Protein AF-A0A5E4QTE6-F1 (afdb_monomer)

Secondary structure (DSSP, 8-state):
-HHHHHHHHHPPTTS--HHHHHHTTSS---EEEE-SSEEEEE-SS-SSSS-EEEEESS------

Sequence (64 aa):
MADEVELANKAEAGGDTIFGKIMRKEIPAKFVYEDDQCVAFHDVNPQAPTLILVIPQKPIEQLG

Nearest PDB structures (foldseek):
  3qgz-assembly1_A  TM=9.519E-01  e=2.079E-05  Oryctolagus cuniculus
  5waa-assembly1_B  TM=9.857E-01  e=6.663E-05  Homo sapiens
  3o1c-assembly1_A-2  TM=9.171E-01  e=7.109E-05  Oryctolagus cuniculus
  5uvm-assembly1_A  TM=9.041E-01  e=2.339E-03  Acetivibrio thermocellus DSM 1313
  4egu-assembly1_B  TM=8.480E-01  e=2.055E-03  Clostridioides d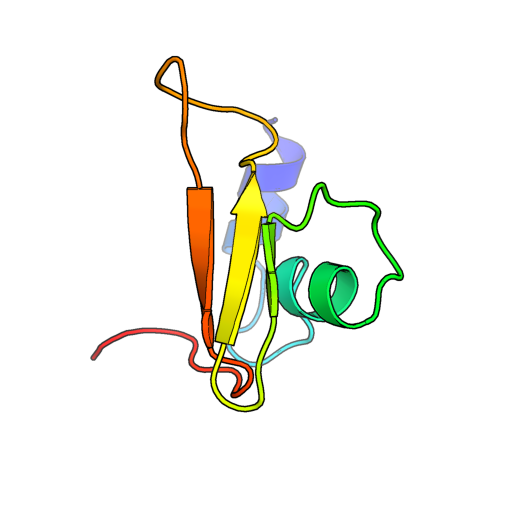ifficile 630

Organism: NCBI:txid189913

pLDDT: mean 89.02, std 11.03, range [57.94, 98.19]

Radius of gyration: 12.92 Å; Cα contacts (8 Å, |Δi|>4): 57; chains: 1; bounding box: 32×25×29 Å

InterPro domains:
  IPR001310 Histidine triad (HIT) protein [PR00332] (18-34)
  IPR001310 Histidine triad (HIT) protein [PR00332] (39-57)
  IPR001310 Histidine triad (HIT) protein [PTHR23089] (1-63)
  IPR011146 HIT-like domain [PF01230] (24-63)
  IPR011146 HIT-like domain [PS51084] (18-64)
  IPR036265 HIT-like superfamily [G3DSA:3.30.428.10] (1-64)
  IPR036265 HIT-like superfamily [SSF54197] (14-63)

Foldseek 3Di:
DVVVVVVVVPDDPPDCDPVNCVVVVVDDFAWDDDDQFWTKTFDPDDPDPTDIDIDTPDDDRDDD

Solvent-accessible surface area (backbone atoms only — not comparable to full-atom values): 4248 Å² total; per-residue (Å²): 108,74,67,58,53,53,50,60,75,68,55,67,90,89,61,93,42,74,67,57,36,39,75,70,62,78,38,92,72,57,69,80,48,76,63,90,63,31,39,28,28,51,49,93,80,53,93,48,102,76,39,72,49,74,46,59,66,62,93,71,94,69,86,128

Mean predicted aligned error: 5.77 Å

Structure (mmCIF, N/CA/C/O backbone):
data_AF-A0A5E4QTE6-F1
#
_entry.id   AF-A0A5E4QTE6-F1
#
loop_
_atom_site.group_PDB
_atom_site.id
_atom_site.type_symbol
_atom_site.label_atom_id
_atom_site.label_alt_id
_atom_site.label_comp_id
_atom_site.label_a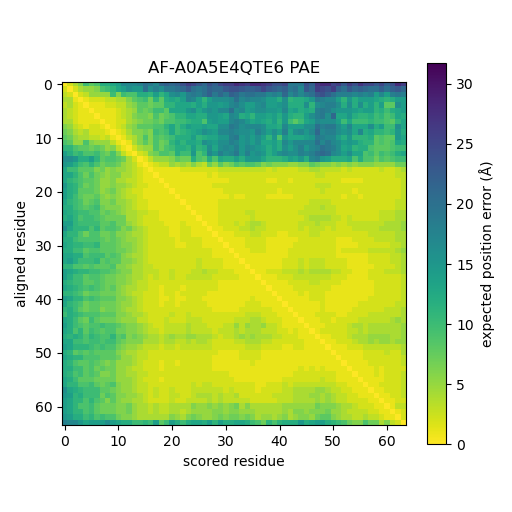sym_id
_atom_site.label_entity_id
_atom_site.label_seq_id
_atom_site.pdbx_PDB_ins_code
_atom_site.Cartn_x
_atom_site.Cartn_y
_atom_site.Cartn_z
_atom_site.occupancy
_atom_site.B_iso_or_equiv
_atom_site.auth_seq_id
_atom_site.auth_comp_id
_atom_site.auth_asym_id
_atom_site.auth_atom_id
_atom_site.pdbx_PDB_model_num
ATOM 1 N N . MET A 1 1 ? 19.832 6.658 4.863 1.00 57.94 1 MET A N 1
ATOM 2 C CA . MET A 1 1 ? 19.371 7.836 4.096 1.00 57.94 1 MET A CA 1
ATOM 3 C C . MET A 1 1 ? 20.115 8.020 2.774 1.00 57.94 1 MET A C 1
ATOM 5 O O . MET A 1 1 ? 19.467 7.831 1.760 1.00 57.94 1 MET A O 1
ATOM 9 N N . ALA A 1 2 ? 21.419 8.3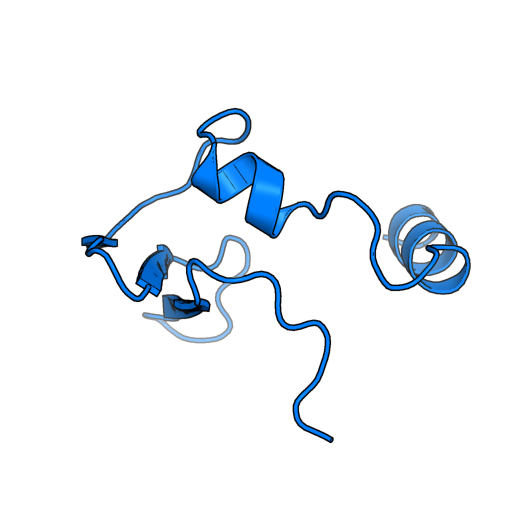38 2.720 1.00 60.75 2 ALA A N 1
ATOM 10 C CA . ALA A 1 2 ? 22.117 8.481 1.424 1.00 60.75 2 ALA A CA 1
ATOM 11 C C . ALA A 1 2 ? 22.163 7.163 0.615 1.00 60.75 2 ALA A C 1
ATOM 13 O O . ALA A 1 2 ? 21.861 7.157 -0.575 1.00 60.75 2 ALA A O 1
ATOM 14 N N . ASP A 1 3 ? 22.426 6.043 1.292 1.00 72.50 3 ASP A N 1
ATOM 15 C CA . ASP A 1 3 ? 22.544 4.729 0.645 1.00 72.50 3 ASP A CA 1
ATOM 16 C C . ASP A 1 3 ? 21.211 4.202 0.087 1.00 72.50 3 ASP A C 1
ATOM 18 O O . ASP A 1 3 ? 21.168 3.608 -0.985 1.00 72.50 3 ASP A O 1
ATOM 22 N N . GLU A 1 4 ? 20.096 4.453 0.775 1.00 70.69 4 GLU A N 1
ATOM 23 C CA . GLU A 1 4 ? 18.763 4.000 0.344 1.00 70.69 4 GLU A CA 1
ATOM 24 C C . GLU A 1 4 ? 18.282 4.755 -0.901 1.00 70.69 4 GLU A C 1
ATOM 26 O O . GLU A 1 4 ? 17.651 4.166 -1.776 1.00 70.69 4 GLU A O 1
ATOM 31 N N . VAL A 1 5 ? 18.622 6.045 -1.008 1.00 70.50 5 VAL A N 1
ATOM 32 C CA . VAL A 1 5 ? 18.312 6.867 -2.187 1.00 70.50 5 VAL A CA 1
ATOM 33 C C . VAL A 1 5 ? 19.127 6.404 -3.394 1.00 70.50 5 VAL A C 1
ATOM 35 O O . VAL A 1 5 ? 18.592 6.304 -4.496 1.00 70.50 5 VAL A O 1
ATOM 38 N N . GLU A 1 6 ? 20.404 6.064 -3.209 1.00 79.19 6 GLU A N 1
ATOM 39 C CA . GLU A 1 6 ? 21.200 5.477 -4.290 1.00 79.19 6 GLU A CA 1
ATOM 40 C C . GLU A 1 6 ? 20.682 4.109 -4.738 1.00 79.19 6 GLU A C 1
ATOM 42 O O . GLU A 1 6 ? 20.663 3.831 -5.938 1.00 79.19 6 GLU A O 1
ATOM 47 N N . LEU A 1 7 ? 20.263 3.260 -3.796 1.00 74.31 7 LEU A N 1
ATOM 48 C CA . LEU A 1 7 ? 19.672 1.957 -4.103 1.00 74.31 7 LEU A CA 1
ATOM 49 C C . LEU A 1 7 ? 18.363 2.114 -4.880 1.00 74.31 7 LEU A C 1
ATOM 51 O O . LEU A 1 7 ? 18.159 1.404 -5.861 1.00 74.31 7 LEU A O 1
ATOM 55 N N . ALA A 1 8 ? 17.521 3.080 -4.502 1.00 69.25 8 ALA A N 1
ATOM 56 C CA . ALA A 1 8 ? 16.299 3.396 -5.234 1.00 69.25 8 ALA A CA 1
ATOM 57 C C . ALA A 1 8 ? 16.593 3.860 -6.672 1.00 69.25 8 ALA A C 1
ATOM 59 O O . ALA A 1 8 ? 15.944 3.399 -7.604 1.00 69.25 8 ALA A O 1
ATOM 60 N N . ASN A 1 9 ? 17.613 4.700 -6.874 1.00 75.56 9 ASN A N 1
ATOM 61 C CA . ASN A 1 9 ? 17.998 5.181 -8.208 1.00 75.56 9 ASN A CA 1
ATOM 62 C C . ASN A 1 9 ? 18.576 4.086 -9.124 1.00 75.56 9 ASN A C 1
ATOM 64 O O . ASN A 1 9 ? 18.587 4.256 -10.341 1.00 75.56 9 ASN A O 1
ATOM 68 N N . LYS A 1 10 ? 19.089 2.988 -8.557 1.00 78.31 10 LYS A N 1
ATOM 69 C CA . LYS A 1 10 ? 19.644 1.841 -9.298 1.00 78.31 10 LYS A CA 1
ATOM 70 C C . LYS A 1 10 ? 18.648 0.687 -9.446 1.00 78.31 10 LYS A C 1
ATOM 72 O O . LYS A 1 10 ? 18.980 -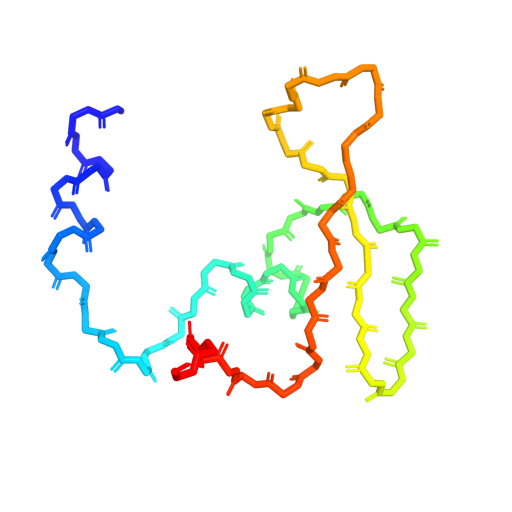0.303 -10.092 1.00 78.31 10 LYS A O 1
ATOM 77 N N . ALA A 1 11 ? 17.476 0.776 -8.819 1.00 70.25 11 ALA A N 1
ATOM 78 C CA . ALA A 1 11 ? 16.488 -0.290 -8.847 1.00 70.25 11 ALA A CA 1
ATOM 79 C C . ALA A 1 11 ? 15.867 -0.417 -10.245 1.00 70.25 11 ALA A C 1
ATOM 81 O O . ALA A 1 11 ? 15.476 0.576 -10.859 1.00 70.25 11 ALA A O 1
ATOM 82 N N . GLU A 1 12 ? 15.753 -1.648 -10.738 1.00 71.31 12 GLU A N 1
ATOM 83 C CA . GLU A 1 12 ? 15.006 -1.924 -11.962 1.00 71.31 12 GLU A CA 1
ATOM 84 C C . GLU A 1 12 ? 13.498 -1.908 -11.684 1.00 71.31 12 GLU A C 1
ATOM 86 O O . GLU A 1 12 ? 13.014 -2.485 -10.703 1.00 71.31 12 GLU A O 1
ATOM 91 N N . ALA A 1 13 ? 12.752 -1.251 -12.571 1.00 68.00 13 ALA A N 1
ATOM 92 C CA . ALA A 1 13 ? 11.298 -1.282 -12.567 1.00 68.00 13 ALA A CA 1
ATOM 93 C C . ALA A 1 13 ? 10.807 -2.714 -12.878 1.00 68.00 13 ALA A C 1
ATOM 95 O O . ALA A 1 13 ? 11.336 -3.371 -13.775 1.00 68.00 13 ALA A O 1
ATOM 96 N N . GLY A 1 14 ? 9.843 -3.214 -12.098 1.00 67.56 14 GLY A N 1
ATOM 97 C CA . GLY A 1 14 ? 9.252 -4.553 -12.271 1.00 67.56 14 GLY A CA 1
ATOM 98 C C . GLY A 1 14 ? 9.832 -5.674 -11.411 1.00 67.56 14 GLY A C 1
ATOM 99 O O . GLY A 1 14 ? 9.388 -6.818 -11.518 1.00 67.56 14 GLY A O 1
ATOM 100 N N . GLY A 1 15 ? 10.786 -5.364 -10.528 1.00 73.94 15 GLY A N 1
ATOM 101 C CA . GLY A 1 15 ? 11.306 -6.295 -9.523 1.00 73.94 15 GLY A CA 1
ATOM 102 C C . GLY A 1 15 ? 10.418 -6.450 -8.277 1.00 73.94 15 GLY A C 1
ATOM 103 O O . GLY A 1 15 ? 9.439 -5.732 -8.078 1.00 73.94 15 GLY A O 1
ATOM 104 N N . ASP A 1 16 ? 10.788 -7.390 -7.400 1.00 86.44 16 ASP A N 1
ATOM 105 C CA . ASP A 1 16 ? 10.157 -7.544 -6.083 1.00 86.44 16 ASP A CA 1
ATOM 106 C C . ASP A 1 16 ? 10.393 -6.295 -5.219 1.00 86.44 16 ASP A C 1
ATOM 108 O O . ASP A 1 16 ? 11.532 -5.875 -5.009 1.00 86.44 16 ASP A O 1
ATOM 112 N N . THR A 1 17 ? 9.315 -5.697 -4.712 1.00 91.81 17 THR A N 1
ATOM 113 C CA . THR A 1 17 ? 9.367 -4.421 -3.987 1.00 91.81 17 THR A CA 1
ATOM 114 C C . THR A 1 17 ? 9.180 -4.613 -2.487 1.00 91.81 17 THR A C 1
ATOM 116 O O . THR A 1 17 ? 8.658 -5.627 -2.017 1.00 91.81 17 THR A O 1
ATOM 119 N N . ILE A 1 18 ? 9.537 -3.589 -1.707 1.00 92.31 18 ILE A N 1
ATOM 120 C CA . ILE A 1 18 ? 9.233 -3.562 -0.271 1.00 92.31 18 ILE A CA 1
ATOM 121 C C . ILE A 1 18 ? 7.728 -3.712 -0.000 1.00 92.31 18 ILE A C 1
ATOM 123 O O . ILE A 1 18 ? 7.341 -4.386 0.951 1.00 92.31 18 ILE A O 1
ATOM 127 N N . PHE A 1 19 ? 6.873 -3.169 -0.873 1.00 94.12 19 PHE A N 1
ATOM 128 C CA . PHE A 1 19 ? 5.425 -3.345 -0.785 1.00 94.12 19 PHE A CA 1
ATOM 129 C C . PHE A 1 19 ? 5.011 -4.800 -1.021 1.00 94.12 19 PHE A C 1
ATOM 131 O O . PHE A 1 19 ? 4.219 -5.331 -0.246 1.00 94.12 19 PHE A O 1
ATOM 138 N N . GLY A 1 20 ? 5.618 -5.484 -1.997 1.00 93.81 20 GLY A N 1
ATOM 139 C CA . GLY A 1 20 ? 5.418 -6.922 -2.203 1.00 93.81 20 GLY A CA 1
ATOM 140 C C . GLY A 1 20 ? 5.804 -7.749 -0.972 1.00 93.81 20 GLY A C 1
ATOM 141 O O . GLY A 1 20 ? 5.048 -8.621 -0.542 1.00 93.81 20 GLY A O 1
ATOM 142 N N . LYS A 1 21 ? 6.935 -7.424 -0.336 1.00 94.12 21 LYS A N 1
ATOM 143 C CA . LYS A 1 21 ? 7.381 -8.065 0.914 1.00 94.12 21 LYS A CA 1
ATOM 144 C C . LYS A 1 21 ? 6.429 -7.821 2.086 1.00 94.12 21 LYS A C 1
ATOM 146 O O . LYS A 1 21 ? 6.158 -8.744 2.853 1.00 94.12 21 LYS A O 1
ATOM 151 N N . ILE A 1 22 ? 5.896 -6.604 2.215 1.00 94.94 22 ILE A N 1
ATOM 152 C CA . ILE A 1 22 ? 4.876 -6.257 3.218 1.00 94.94 22 ILE A CA 1
ATOM 153 C C . ILE A 1 22 ? 3.603 -7.081 2.991 1.00 94.94 22 ILE A C 1
ATOM 155 O O . ILE A 1 22 ? 3.080 -7.674 3.933 1.00 94.94 22 ILE A O 1
ATOM 159 N N . MET A 1 23 ? 3.130 -7.186 1.746 1.00 92.56 23 MET A N 1
ATOM 160 C CA . MET A 1 23 ? 1.943 -7.977 1.395 1.00 92.56 23 MET A CA 1
ATOM 161 C C . MET A 1 23 ? 2.127 -9.466 1.708 1.00 92.56 23 MET A C 1
ATOM 163 O O . MET A 1 23 ? 1.227 -10.090 2.265 1.00 92.56 23 MET A O 1
ATOM 167 N N . ARG A 1 24 ? 3.322 -10.018 1.454 1.00 93.94 24 ARG A N 1
ATOM 168 C CA . ARG A 1 24 ? 3.695 -11.397 1.823 1.00 93.94 24 ARG A CA 1
ATOM 169 C C . ARG A 1 24 ? 4.001 -11.586 3.312 1.00 93.94 24 ARG A C 1
ATOM 171 O O . ARG A 1 24 ? 4.380 -12.681 3.719 1.00 93.94 24 ARG A O 1
ATOM 178 N N . LYS A 1 25 ? 3.832 -10.539 4.126 1.00 93.50 25 LYS A N 1
ATOM 179 C CA . LYS A 1 25 ? 4.097 -10.517 5.573 1.00 93.50 25 LYS A CA 1
ATOM 180 C C . LYS A 1 25 ? 5.547 -10.893 5.939 1.00 93.50 25 LYS A C 1
ATOM 182 O O . LYS A 1 25 ? 5.814 -11.288 7.069 1.00 93.50 25 LYS A O 1
ATOM 187 N N . GLU A 1 26 ? 6.491 -10.734 5.006 1.00 96.12 26 GLU A N 1
ATOM 188 C CA . GLU A 1 26 ? 7.935 -10.865 5.266 1.00 96.12 26 GLU A CA 1
ATOM 189 C C . GLU A 1 26 ? 8.453 -9.680 6.091 1.00 96.12 26 GLU A C 1
ATOM 191 O O . GLU A 1 26 ? 9.375 -9.821 6.892 1.00 96.12 26 GLU A O 1
ATOM 1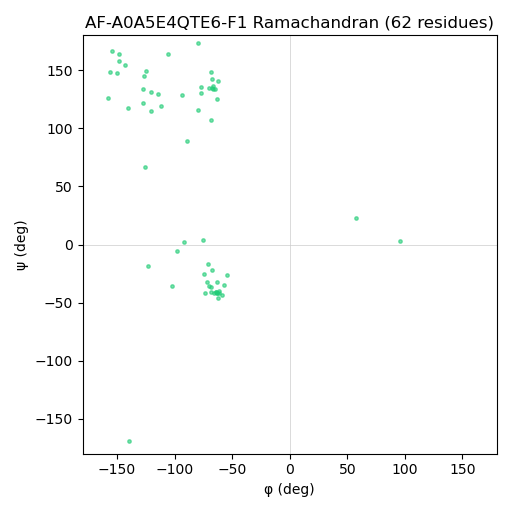96 N N . ILE A 1 27 ? 7.849 -8.505 5.882 1.00 94.31 27 ILE A N 1
ATOM 197 C CA . ILE A 1 27 ? 8.136 -7.271 6.613 1.00 94.31 27 ILE A CA 1
ATOM 198 C C . ILE A 1 27 ? 6.886 -6.894 7.416 1.00 94.31 27 ILE A C 1
ATOM 200 O O . ILE A 1 27 ? 5.790 -6.854 6.847 1.00 94.31 27 ILE A O 1
ATOM 204 N N . PRO A 1 28 ? 7.013 -6.610 8.724 1.00 94.75 28 PRO A N 1
ATOM 205 C CA . PRO A 1 28 ? 5.872 -6.232 9.544 1.00 94.75 28 PRO A CA 1
ATOM 206 C C . PRO A 1 28 ? 5.319 -4.864 9.125 1.00 94.75 28 PRO A C 1
ATOM 208 O O . PRO A 1 28 ? 6.063 -3.899 8.967 1.00 94.75 28 PRO A O 1
ATOM 211 N N . ALA A 1 29 ? 3.995 -4.770 9.015 1.00 96.75 29 ALA A N 1
ATOM 212 C CA . ALA A 1 29 ? 3.264 -3.522 8.827 1.00 96.75 29 ALA A CA 1
ATOM 213 C C . ALA A 1 29 ? 1.943 -3.570 9.603 1.00 96.75 29 ALA A C 1
ATOM 215 O O . ALA A 1 29 ? 1.397 -4.644 9.870 1.00 96.75 29 ALA A O 1
ATOM 216 N N . LYS A 1 30 ? 1.411 -2.402 9.971 1.00 97.56 30 LYS A N 1
ATOM 217 C CA . LYS A 1 30 ? 0.138 -2.304 10.691 1.00 97.56 30 LYS A CA 1
ATOM 218 C C . LYS A 1 30 ? -1.017 -2.206 9.695 1.00 97.56 30 LYS A C 1
ATOM 220 O O . LYS A 1 30 ? -1.400 -1.105 9.301 1.00 97.56 30 LYS A O 1
ATOM 225 N N . PHE A 1 31 ? -1.543 -3.359 9.289 1.00 97.62 31 PHE A N 1
ATOM 226 C CA . PHE A 1 31 ? -2.696 -3.455 8.393 1.00 97.62 31 PHE A CA 1
ATOM 227 C C . PHE A 1 31 ? -3.975 -2.955 9.066 1.00 97.62 31 PHE A C 1
ATOM 229 O O . PHE A 1 31 ? -4.199 -3.181 10.256 1.00 97.62 31 PHE A O 1
ATOM 236 N N . VAL A 1 32 ? -4.804 -2.276 8.282 1.00 98.00 32 VAL A N 1
ATOM 237 C CA . VAL A 1 32 ? -6.125 -1.777 8.692 1.00 98.00 32 VAL A CA 1
ATOM 238 C C . VAL A 1 32 ? -7.243 -2.292 7.787 1.00 98.00 32 VAL A C 1
ATOM 240 O O . VAL A 1 32 ? -8.399 -2.278 8.197 1.00 98.00 32 VAL A O 1
ATOM 243 N N . TYR A 1 33 ? -6.905 -2.762 6.583 1.00 98.19 33 TYR A N 1
ATOM 244 C CA . TYR A 1 33 ? -7.838 -3.354 5.630 1.00 98.19 33 TYR A CA 1
ATOM 245 C C . TYR A 1 33 ? -7.094 -4.282 4.658 1.00 98.19 33 TYR A C 1
ATOM 247 O O . TYR A 1 33 ? -5.929 -4.034 4.337 1.00 98.19 33 TYR A O 1
ATOM 255 N N . GLU A 1 34 ? -7.759 -5.338 4.197 1.00 97.50 34 GLU A N 1
ATOM 256 C CA . GLU A 1 34 ? -7.240 -6.291 3.211 1.00 97.50 34 GLU A CA 1
ATOM 257 C C . GLU A 1 34 ? -8.416 -6.997 2.524 1.00 97.50 34 GLU A C 1
ATOM 259 O O . GLU A 1 34 ? -9.284 -7.554 3.200 1.00 97.50 34 GLU A O 1
ATOM 264 N N . ASP A 1 35 ? -8.438 -6.960 1.192 1.00 97.38 35 ASP A N 1
ATOM 265 C CA . ASP A 1 35 ? -9.356 -7.722 0.346 1.00 97.38 35 ASP A CA 1
ATOM 266 C C . ASP A 1 35 ? -8.639 -8.282 -0.900 1.00 97.38 35 ASP A C 1
ATOM 268 O O . ASP A 1 35 ? -7.404 -8.313 -0.988 1.00 97.38 35 ASP A O 1
ATOM 272 N N . ASP A 1 36 ? -9.417 -8.795 -1.852 1.00 97.06 36 ASP A N 1
ATOM 273 C CA . ASP A 1 36 ? -8.924 -9.373 -3.100 1.00 97.06 36 ASP A CA 1
ATOM 274 C C . ASP A 1 36 ? -8.362 -8.329 -4.077 1.00 97.06 36 ASP A C 1
ATOM 276 O O . ASP A 1 36 ? -7.612 -8.683 -4.990 1.00 97.06 36 ASP A O 1
ATOM 280 N N . GLN A 1 37 ? -8.676 -7.047 -3.888 1.00 96.62 37 GLN A N 1
ATOM 281 C CA . GLN A 1 37 ? -8.260 -5.970 -4.779 1.00 96.62 37 GLN A CA 1
ATOM 282 C C . GLN A 1 37 ? -7.082 -5.174 -4.222 1.00 96.62 37 GLN A C 1
ATOM 284 O O . GLN A 1 37 ? -6.221 -4.734 -4.992 1.00 96.62 37 GLN A O 1
ATOM 289 N N . CYS A 1 38 ? -7.020 -4.974 -2.907 1.00 97.44 38 CYS A N 1
ATOM 290 C CA . CYS A 1 38 ? -6.057 -4.087 -2.272 1.00 97.44 38 CYS A CA 1
ATOM 291 C C . CYS A 1 38 ? -5.741 -4.451 -0.817 1.00 97.44 38 CYS A C 1
ATOM 293 O O . CYS A 1 38 ? -6.442 -5.204 -0.142 1.00 97.44 38 CYS A O 1
ATOM 295 N N . VAL A 1 39 ? -4.667 -3.842 -0.316 1.00 97.56 39 VAL A N 1
ATOM 296 C CA . VAL A 1 39 ? -4.344 -3.804 1.111 1.00 97.56 39 VAL A CA 1
ATOM 297 C C . VAL A 1 39 ? -4.166 -2.362 1.563 1.00 97.56 39 VAL A C 1
ATOM 299 O O . VAL A 1 39 ? -3.701 -1.515 0.797 1.00 97.56 39 VAL A O 1
ATOM 302 N N . ALA A 1 40 ? -4.497 -2.092 2.824 1.00 98.19 40 ALA A N 1
ATOM 303 C CA . ALA A 1 40 ? -4.240 -0.810 3.459 1.00 98.19 40 ALA A CA 1
ATOM 304 C C . ALA A 1 40 ? -3.490 -0.983 4.781 1.00 98.19 40 ALA A C 1
ATOM 306 O O . ALA A 1 40 ? -3.856 -1.811 5.623 1.00 98.19 40 ALA A O 1
ATOM 307 N N . PHE A 1 41 ? -2.458 -0.172 4.990 1.00 97.94 41 PHE A N 1
ATOM 308 C CA . PHE A 1 41 ? -1.645 -0.194 6.204 1.00 97.94 41 PHE A CA 1
ATOM 309 C C . PHE A 1 41 ? -1.107 1.196 6.551 1.00 97.94 41 PHE A C 1
ATOM 311 O O . PHE A 1 41 ? -1.035 2.086 5.705 1.00 97.94 41 PHE A O 1
ATOM 318 N N . HIS A 1 42 ? -0.754 1.394 7.820 1.00 98.00 42 HIS A N 1
ATOM 319 C CA . HIS A 1 42 ? -0.153 2.648 8.273 1.00 98.00 42 HIS A CA 1
ATOM 320 C C . HIS A 1 42 ? 1.235 2.856 7.663 1.00 98.00 42 HIS A C 1
ATOM 322 O O . HIS A 1 42 ? 2.058 1.939 7.670 1.00 98.00 42 HIS A O 1
ATOM 328 N N . ASP A 1 43 ? 1.503 4.081 7.218 1.00 96.31 43 ASP A N 1
ATOM 329 C CA . ASP A 1 43 ? 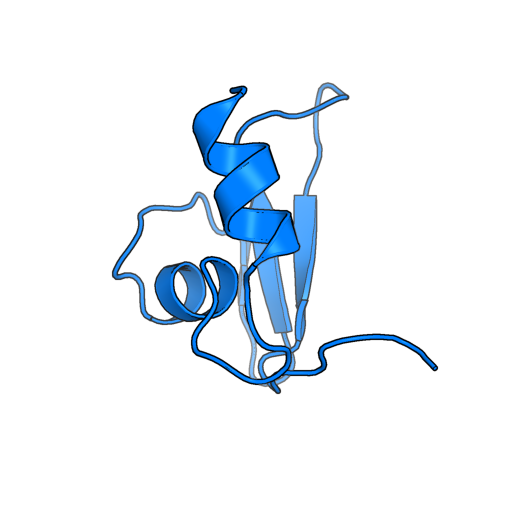2.847 4.495 6.824 1.00 96.31 43 ASP A CA 1
ATOM 330 C C . ASP A 1 43 ? 3.806 4.424 8.029 1.00 96.31 43 ASP A C 1
ATOM 332 O O . ASP A 1 43 ? 3.429 4.756 9.157 1.00 96.31 43 ASP A O 1
ATOM 336 N N . VAL A 1 44 ? 5.041 3.969 7.799 1.00 94.62 44 VAL A N 1
ATOM 337 C CA . VAL A 1 44 ? 6.080 3.854 8.836 1.00 94.62 44 VAL A CA 1
ATOM 338 C C . VAL A 1 44 ? 6.670 5.215 9.226 1.00 94.62 44 VAL A C 1
ATOM 340 O O . VAL A 1 44 ? 7.136 5.382 10.352 1.00 94.62 44 VAL A O 1
ATOM 343 N N . ASN A 1 45 ? 6.619 6.196 8.325 1.00 94.56 45 ASN A N 1
ATOM 344 C CA . ASN A 1 45 ? 7.075 7.568 8.521 1.00 94.56 45 ASN A CA 1
ATOM 345 C C . ASN A 1 45 ? 5.943 8.570 8.192 1.00 94.56 45 ASN A C 1
ATOM 347 O O . ASN A 1 45 ? 6.022 9.325 7.214 1.00 94.56 45 ASN A O 1
ATOM 351 N N . PRO A 1 46 ? 4.863 8.588 8.993 1.00 95.12 46 PRO A N 1
ATOM 352 C CA . PRO A 1 46 ? 3.657 9.343 8.681 1.00 95.12 46 PRO A CA 1
ATOM 353 C C . PRO A 1 46 ? 3.893 10.862 8.709 1.00 95.12 46 PRO A C 1
ATOM 355 O O . PRO A 1 46 ? 4.455 11.400 9.658 1.00 95.12 46 PRO A O 1
ATOM 358 N N . GLN A 1 47 ? 3.394 11.570 7.690 1.00 95.69 47 GLN A N 1
ATOM 359 C CA . GLN A 1 47 ? 3.477 13.042 7.578 1.00 95.69 47 GLN A CA 1
ATOM 360 C C . GLN A 1 47 ? 2.261 13.777 8.180 1.00 95.69 47 GLN A C 1
ATOM 362 O O . GLN A 1 47 ? 2.154 14.999 8.112 1.00 95.69 47 GLN A O 1
ATOM 367 N N . ALA A 1 48 ? 1.326 13.026 8.760 1.00 96.81 48 ALA A N 1
ATOM 368 C CA . ALA A 1 48 ? 0.119 13.509 9.423 1.00 96.81 48 ALA A CA 1
ATOM 369 C C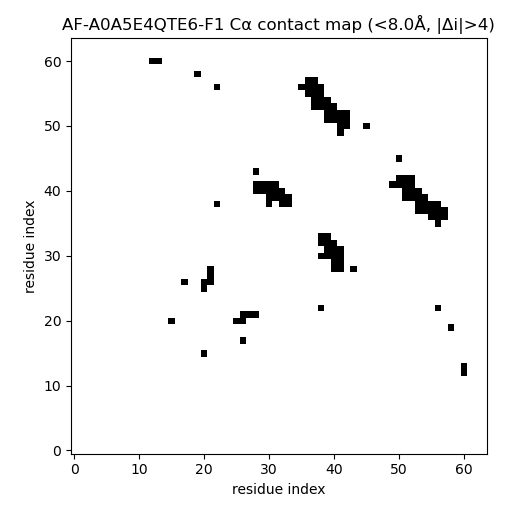 . ALA A 1 48 ? -0.244 12.551 10.576 1.00 96.81 48 ALA A C 1
ATOM 371 O O . ALA A 1 48 ? 0.234 11.414 10.577 1.00 96.81 48 ALA A O 1
ATOM 372 N N . PRO A 1 49 ? -1.118 12.939 11.530 1.00 97.38 49 PRO A N 1
ATOM 373 C CA . PRO A 1 49 ? -1.511 12.070 12.649 1.00 97.38 49 PRO A CA 1
ATOM 374 C C . PRO A 1 49 ? -2.046 10.699 12.220 1.00 97.38 49 PRO A C 1
ATOM 376 O O .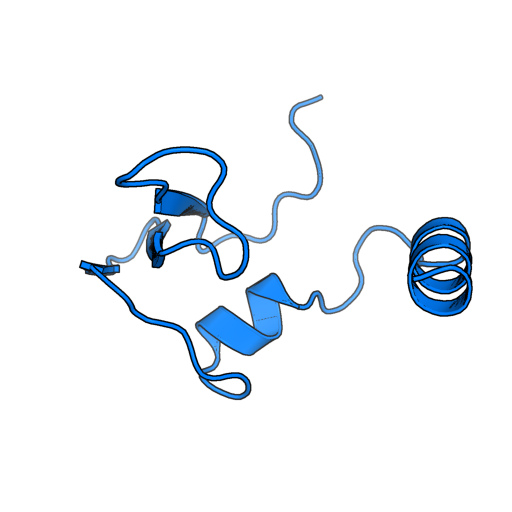 PRO A 1 49 ? -1.982 9.726 12.967 1.00 97.38 49 PRO A O 1
ATOM 379 N N . THR A 1 50 ? -2.595 10.609 11.011 1.00 96.38 50 THR A N 1
ATOM 380 C CA . THR A 1 50 ? -2.957 9.348 10.373 1.00 96.38 50 THR A CA 1
ATOM 381 C C . THR A 1 50 ? -2.610 9.436 8.895 1.00 96.38 50 THR A C 1
ATOM 383 O O . THR A 1 50 ? -3.167 10.263 8.178 1.00 96.38 50 THR A O 1
ATOM 386 N N . LEU A 1 51 ? -1.687 8.580 8.455 1.00 98.19 51 LEU A N 1
ATOM 387 C CA . LEU A 1 51 ? -1.357 8.364 7.051 1.00 98.19 51 LEU A CA 1
ATOM 388 C C . LEU A 1 51 ? -1.445 6.863 6.768 1.00 98.19 51 LEU A C 1
ATOM 390 O O . LEU A 1 51 ? -0.793 6.059 7.438 1.00 98.19 51 LEU A O 1
ATOM 394 N N . ILE A 1 52 ? -2.298 6.501 5.815 1.00 98.00 52 ILE A N 1
ATOM 395 C CA . ILE A 1 52 ? -2.547 5.121 5.403 1.00 98.00 52 ILE A CA 1
ATOM 396 C C . ILE A 1 52 ? -2.194 5.024 3.925 1.00 98.00 52 ILE A C 1
ATOM 398 O O . ILE A 1 52 ? -2.640 5.848 3.127 1.00 98.00 52 ILE A O 1
ATOM 402 N N . LEU A 1 53 ? -1.411 4.010 3.576 1.00 97.81 53 LEU A N 1
ATOM 403 C CA . LEU A 1 53 ? -1.134 3.646 2.196 1.00 97.81 53 LEU A CA 1
ATOM 404 C C . LEU A 1 53 ? -2.132 2.574 1.775 1.00 97.81 53 LEU A C 1
ATOM 406 O O . LEU A 1 53 ? -2.282 1.575 2.476 1.00 97.81 53 LEU A O 1
ATOM 410 N N . VAL A 1 54 ? -2.801 2.791 0.643 1.00 97.81 54 VAL A N 1
ATOM 411 C CA . VAL A 1 54 ? -3.661 1.798 -0.010 1.00 97.81 54 VAL A CA 1
ATOM 412 C C . VAL A 1 54 ? -2.982 1.403 -1.309 1.00 97.81 54 VAL A C 1
ATOM 414 O O . VAL A 1 54 ? -2.743 2.259 -2.161 1.00 97.81 54 VAL A O 1
ATOM 417 N N . ILE A 1 55 ? -2.646 0.124 -1.450 1.00 95.94 55 ILE A N 1
ATOM 418 C CA . ILE A 1 55 ? -1.938 -0.394 -2.623 1.00 95.94 55 ILE A CA 1
ATOM 419 C C . ILE A 1 55 ? -2.706 -1.573 -3.236 1.00 95.94 55 ILE A C 1
ATOM 421 O O . ILE A 1 55 ? -3.325 -2.346 -2.497 1.00 95.94 55 ILE A O 1
ATOM 425 N N . PRO A 1 56 ? -2.695 -1.729 -4.572 1.00 96.19 56 PRO A N 1
ATOM 426 C CA . PRO A 1 56 ? -3.355 -2.849 -5.233 1.00 96.19 56 PRO A CA 1
ATOM 427 C C . PRO A 1 56 ? -2.650 -4.179 -4.936 1.00 96.19 56 PRO A C 1
ATOM 429 O O . PRO A 1 56 ? -1.427 -4.235 -4.831 1.00 96.19 56 PRO A O 1
ATOM 432 N N . GLN A 1 57 ? -3.421 -5.270 -4.889 1.00 93.38 57 GLN A N 1
ATOM 433 C CA . GLN A 1 57 ? -2.877 -6.635 -4.842 1.00 93.38 57 GLN A CA 1
ATOM 434 C C . GLN A 1 57 ? -2.072 -6.964 -6.109 1.00 93.38 57 GLN A C 1
ATOM 436 O O . GLN A 1 57 ? -1.093 -7.709 -6.084 1.00 93.38 57 GLN A O 1
ATOM 441 N N . LYS A 1 58 ? -2.481 -6.383 -7.243 1.00 92.25 58 LYS A N 1
ATOM 442 C CA . LYS A 1 58 ? -1.749 -6.473 -8.504 1.00 92.25 58 LYS A CA 1
ATOM 443 C C . LYS A 1 58 ? -0.541 -5.525 -8.478 1.00 92.25 58 LYS A C 1
ATOM 445 O O . LYS A 1 58 ? -0.741 -4.338 -8.231 1.00 92.25 58 LYS A O 1
ATOM 450 N N . PRO A 1 59 ? 0.673 -5.983 -8.831 1.00 90.19 59 PRO A N 1
ATOM 451 C CA . PRO A 1 59 ? 1.829 -5.103 -8.949 1.00 90.19 59 PRO A CA 1
ATOM 452 C C . PRO A 1 59 ? 1.640 -4.156 -10.140 1.00 90.19 59 PRO A C 1
ATOM 454 O O . PRO A 1 59 ? 1.692 -4.569 -11.299 1.00 90.19 59 PRO A O 1
ATOM 457 N N . ILE A 1 60 ? 1.369 -2.887 -9.843 1.00 90.50 60 ILE A N 1
ATOM 458 C CA . ILE A 1 60 ? 1.290 -1.794 -10.814 1.00 90.50 60 ILE A CA 1
ATOM 459 C C . ILE A 1 60 ? 2.343 -0.774 -10.397 1.00 90.50 60 ILE A C 1
ATOM 461 O O . ILE A 1 60 ? 2.254 -0.201 -9.316 1.00 90.50 60 ILE A O 1
ATOM 465 N N . GLU A 1 61 ? 3.357 -0.585 -11.236 1.00 88.00 61 GLU A N 1
ATOM 466 C CA . GLU A 1 61 ? 4.526 0.238 -10.901 1.00 88.00 61 GLU A CA 1
ATOM 467 C C . GLU A 1 61 ? 4.219 1.735 -10.909 1.00 88.00 61 GLU A C 1
ATOM 469 O O . GLU A 1 61 ? 4.669 2.470 -10.035 1.00 88.00 61 GLU A O 1
ATOM 474 N N . GLN A 1 62 ? 3.452 2.185 -11.901 1.00 87.94 62 GLN A N 1
ATOM 475 C CA . GLN A 1 62 ? 3.117 3.587 -12.098 1.00 87.94 62 GLN A CA 1
ATOM 476 C C . GLN A 1 62 ? 1.744 3.723 -12.756 1.00 87.94 62 GLN A C 1
ATOM 478 O O . GLN A 1 62 ? 1.330 2.881 -13.556 1.00 87.94 62 GLN A O 1
ATOM 483 N N . LEU A 1 63 ? 1.040 4.796 -12.401 1.00 86.62 63 LEU A N 1
ATOM 484 C CA . LEU A 1 63 ? -0.099 5.285 -13.168 1.00 86.62 63 LEU A CA 1
ATOM 485 C C . LEU A 1 63 ? 0.511 6.060 -14.340 1.00 86.62 63 LEU A C 1
ATOM 487 O O . LEU A 1 63 ? 1.268 6.996 -14.094 1.00 86.62 63 LEU A O 1
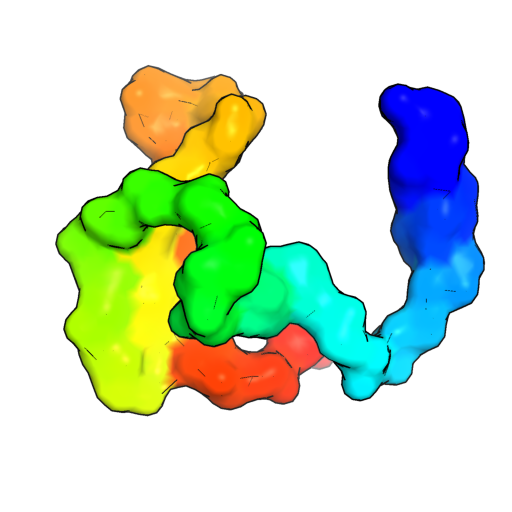ATOM 491 N N . GLY A 1 64 ? 0.293 5.574 -15.564 1.00 78.69 64 GLY A N 1
ATOM 492 C CA . GLY A 1 64 ? 0.922 6.123 -16.773 1.00 78.69 64 GLY A CA 1
ATOM 493 C C . GLY A 1 64 ? 0.534 7.559 -17.103 1.00 78.69 64 GLY A C 1
ATOM 494 O O . GLY A 1 64 ? -0.338 8.134 -16.412 1.00 78.69 64 GLY A O 1
#